Protein AF-A0A5J4TWU2-F1 (afdb_monomer_lite)

Sequence (118 aa):
MVFTVARLAELHRAVLLSTSEDEYIIQTMILKSPQRIAEFKICKIPDEKICPLRWFESWLADRQPNIPNKAQELQRISHAERYIQADDLSKAIRAVMQSAGISKTYSVTSIRAGVITK

pLDDT: mean 90.65, std 5.6, range [55.84, 97.31]

Radius of gyration: 14.65 Å; chains: 1; bounding box: 30×30×34 Å

Foldseek 3Di:
DLQFLDDLVQVLQKFWDDDDPFWTKIWGWDPPPPIDIDIGIQTADPPCVPGPNNVLVVQVVQADPPQHRGRQSVPDRYPPDDRQDSVNVQVVVLVVCVVVVHDPVDGPVVSSVVSVVD

Structure (mmCIF, N/CA/C/O backbone):
data_AF-A0A5J4TWU2-F1
#
_entry.id   AF-A0A5J4TWU2-F1
#
loop_
_atom_site.group_PDB
_atom_site.id
_atom_site.type_symbol
_atom_site.label_atom_id
_atom_site.label_alt_id
_atom_site.label_comp_id
_atom_site.label_asym_id
_atom_site.label_entity_id
_atom_site.label_seq_id
_atom_site.pdbx_PDB_ins_code
_atom_site.Cartn_x
_atom_site.Cartn_y
_atom_site.Cartn_z
_atom_site.occupancy
_atom_site.B_iso_or_equiv
_atom_site.auth_seq_id
_atom_site.auth_comp_id
_atom_site.auth_asym_id
_atom_site.auth_atom_id
_atom_site.pdbx_PDB_model_num
ATOM 1 N N . MET A 1 1 ? -2.430 2.796 -2.248 1.00 89.69 1 MET A N 1
ATOM 2 C CA . MET A 1 1 ? -2.937 3.321 -3.542 1.00 89.69 1 MET A CA 1
ATOM 3 C C . MET A 1 1 ? -4.268 4.025 -3.360 1.00 89.69 1 MET A C 1
ATOM 5 O O . MET A 1 1 ? -4.356 5.184 -3.737 1.00 89.69 1 MET A O 1
ATOM 9 N N . VAL A 1 2 ? -5.270 3.361 -2.771 1.00 91.31 2 VAL A N 1
ATOM 10 C CA . VAL A 1 2 ? -6.627 3.918 -2.601 1.00 91.31 2 VAL A CA 1
ATOM 11 C C . VAL A 1 2 ? -6.634 5.274 -1.887 1.00 91.31 2 VAL A C 1
ATOM 13 O O . VAL A 1 2 ? -7.282 6.197 -2.353 1.00 91.31 2 VAL A O 1
ATOM 16 N N . PHE A 1 3 ? -5.835 5.426 -0.831 1.00 91.31 3 PHE A N 1
ATOM 17 C CA . PHE A 1 3 ? -5.811 6.642 -0.009 1.00 91.31 3 PHE A CA 1
ATOM 18 C C . PHE A 1 3 ? -4.821 7.722 -0.463 1.00 91.31 3 PHE A C 1
ATOM 20 O O . PHE A 1 3 ? -4.761 8.784 0.137 1.00 91.31 3 PHE A O 1
ATOM 27 N N . THR A 1 4 ? -4.006 7.462 -1.490 1.00 91.69 4 THR A N 1
ATOM 28 C CA . THR A 1 4 ? -2.895 8.360 -1.859 1.00 91.69 4 THR A CA 1
ATOM 29 C C . THR A 1 4 ? -2.872 8.740 -3.328 1.00 91.69 4 THR A C 1
ATOM 31 O O . THR A 1 4 ? -2.056 9.562 -3.720 1.00 91.69 4 THR A O 1
ATOM 34 N N . VAL A 1 5 ? -3.675 8.082 -4.174 1.00 90.12 5 VAL A N 1
ATOM 35 C CA . VAL A 1 5 ? -3.625 8.158 -5.649 1.00 90.12 5 VAL A CA 1
ATOM 36 C C . VAL A 1 5 ? -2.231 7.954 -6.271 1.00 90.12 5 VAL A C 1
ATOM 38 O O . VAL A 1 5 ? -2.054 8.136 -7.479 1.00 90.12 5 VAL A O 1
ATOM 41 N N . ALA A 1 6 ? -1.240 7.522 -5.489 1.00 92.38 6 ALA A N 1
ATOM 42 C CA . ALA A 1 6 ? 0.107 7.226 -5.948 1.00 92.38 6 ALA A CA 1
ATOM 43 C C . ALA A 1 6 ? 0.127 5.932 -6.773 1.00 92.38 6 ALA A C 1
ATOM 45 O O . ALA A 1 6 ? -0.663 5.002 -6.559 1.00 92.38 6 ALA A O 1
ATOM 46 N N . ARG A 1 7 ? 1.049 5.854 -7.731 1.00 92.44 7 ARG A N 1
ATOM 47 C CA . ARG A 1 7 ? 1.305 4.626 -8.489 1.00 92.44 7 ARG A CA 1
ATOM 48 C C . ARG A 1 7 ? 1.955 3.575 -7.599 1.00 92.44 7 ARG A C 1
ATOM 50 O O . ARG A 1 7 ? 2.649 3.896 -6.640 1.00 92.44 7 ARG A O 1
ATOM 57 N N . LEU A 1 8 ? 1.824 2.311 -7.997 1.00 92.19 8 LEU A N 1
ATOM 58 C CA . LEU A 1 8 ? 2.452 1.203 -7.282 1.00 92.19 8 LEU A CA 1
ATOM 59 C C . LEU A 1 8 ? 3.967 1.394 -7.123 1.00 92.19 8 LEU A C 1
ATOM 61 O O . LEU A 1 8 ? 4.493 1.235 -6.032 1.00 92.19 8 LEU A O 1
ATOM 65 N N . ALA A 1 9 ? 4.651 1.802 -8.194 1.00 91.25 9 ALA A N 1
ATOM 66 C CA . ALA A 1 9 ? 6.093 2.035 -8.165 1.00 91.25 9 ALA A CA 1
ATOM 67 C C . ALA A 1 9 ? 6.500 3.199 -7.243 1.00 91.25 9 ALA A C 1
ATOM 69 O O . ALA A 1 9 ? 7.599 3.192 -6.705 1.00 91.25 9 ALA A O 1
ATOM 70 N N . GLU A 1 10 ? 5.637 4.205 -7.079 1.00 93.62 10 GLU A N 1
ATOM 71 C CA . GLU A 1 10 ? 5.866 5.301 -6.130 1.00 93.62 10 GLU A CA 1
ATOM 72 C C . GLU A 1 10 ? 5.727 4.754 -4.698 1.00 93.62 10 GLU A C 1
ATOM 74 O O . GLU A 1 10 ? 6.646 4.871 -3.901 1.00 93.62 10 GLU A O 1
ATOM 79 N N . LEU A 1 11 ? 4.662 4.005 -4.402 1.00 92.00 11 LEU A N 1
ATOM 80 C CA . LEU A 1 11 ? 4.474 3.384 -3.081 1.00 92.00 11 LEU A CA 1
ATOM 81 C C . LEU A 1 11 ? 5.528 2.332 -2.722 1.00 92.00 11 LEU A C 1
ATOM 83 O O . LEU A 1 11 ? 5.858 2.172 -1.554 1.00 92.00 11 LEU A O 1
ATOM 87 N N . HIS A 1 12 ? 6.075 1.628 -3.711 1.00 90.62 12 HIS A N 1
ATOM 88 C CA . HIS A 1 12 ? 7.187 0.693 -3.518 1.00 90.62 12 HIS A CA 1
ATOM 89 C C . HIS A 1 12 ? 8.459 1.384 -3.009 1.00 90.62 12 HIS A C 1
ATOM 91 O O . HIS A 1 12 ? 9.217 0.809 -2.231 1.00 90.62 12 HIS A O 1
ATOM 97 N N . ARG A 1 13 ? 8.664 2.647 -3.391 1.00 91.25 13 ARG A N 1
ATOM 98 C CA . ARG A 1 13 ? 9.787 3.478 -2.939 1.00 91.25 13 ARG A CA 1
ATOM 99 C C . ARG A 1 13 ? 9.433 4.387 -1.764 1.00 91.25 13 ARG A C 1
ATOM 101 O O . ARG A 1 13 ? 10.262 5.211 -1.385 1.00 91.25 13 ARG A O 1
ATOM 108 N N . ALA A 1 14 ? 8.224 4.280 -1.222 1.00 93.50 14 ALA A N 1
ATOM 109 C CA . ALA A 1 14 ? 7.797 5.164 -0.156 1.00 93.50 14 ALA A CA 1
ATOM 110 C C . ALA A 1 14 ? 8.549 4.879 1.148 1.00 93.50 14 ALA A C 1
ATOM 112 O O . ALA A 1 14 ? 8.896 3.738 1.458 1.00 93.50 14 ALA A O 1
ATOM 113 N N . VAL A 1 15 ? 8.765 5.941 1.911 1.00 94.38 15 VAL A N 1
ATOM 114 C CA . VAL A 1 15 ? 9.268 5.919 3.283 1.00 94.38 15 VAL A CA 1
ATOM 115 C C . VAL A 1 15 ? 8.164 6.401 4.214 1.00 94.38 15 VAL A C 1
ATOM 117 O O . VAL A 1 15 ? 7.348 7.234 3.817 1.00 94.38 15 VAL A O 1
ATOM 120 N N . LEU A 1 16 ? 8.138 5.894 5.445 1.00 93.75 16 LEU A N 1
ATOM 121 C CA . LEU A 1 16 ? 7.270 6.437 6.492 1.00 93.75 16 LEU A CA 1
ATOM 122 C C . LEU A 1 16 ? 8.036 7.555 7.199 1.00 93.75 16 LEU A C 1
ATOM 124 O O . LEU A 1 16 ? 9.109 7.299 7.746 1.00 93.75 16 LEU A O 1
ATOM 128 N N . LEU A 1 17 ? 7.513 8.778 7.161 1.00 93.38 17 LEU A N 1
ATOM 129 C CA . LEU A 1 17 ? 8.143 9.930 7.808 1.00 93.38 17 LEU A CA 1
ATOM 130 C C . LEU A 1 17 ? 7.689 10.086 9.253 1.00 93.38 17 LEU A C 1
ATOM 132 O O . LEU A 1 17 ? 8.507 10.314 10.140 1.00 93.38 17 LEU A O 1
ATOM 136 N N . SER A 1 18 ? 6.383 9.977 9.480 1.00 91.06 18 SER A N 1
ATOM 137 C CA . SER A 1 18 ? 5.786 10.155 10.796 1.00 91.06 18 SER A CA 1
ATOM 138 C C . SER A 1 18 ? 4.516 9.330 10.948 1.00 91.06 18 SER A C 1
ATOM 140 O O . SER A 1 18 ? 3.823 9.014 9.975 1.00 91.06 18 SER A O 1
ATOM 142 N N . THR A 1 19 ? 4.230 8.994 12.202 1.00 91.12 19 THR A N 1
ATOM 143 C CA . THR A 1 19 ? 3.029 8.288 12.638 1.00 91.12 19 THR A CA 1
ATOM 144 C C . THR A 1 19 ? 2.457 8.986 13.864 1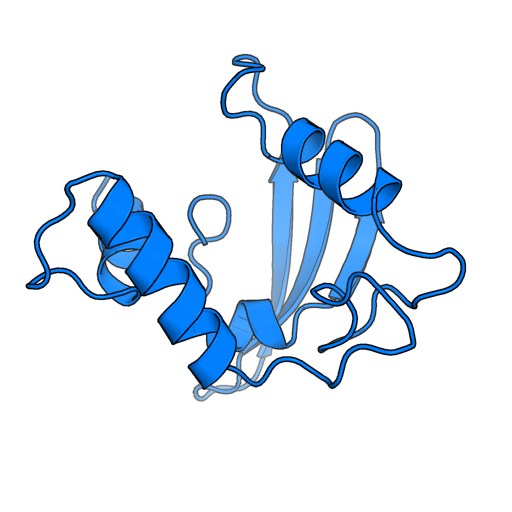.00 91.12 19 THR A C 1
ATOM 146 O O . THR A 1 19 ? 3.195 9.234 14.818 1.00 91.12 19 THR A O 1
ATOM 149 N N . SER A 1 20 ? 1.160 9.273 13.858 1.00 92.56 20 SER A N 1
ATOM 150 C CA . SER A 1 20 ? 0.386 9.693 15.028 1.00 92.56 20 SER A CA 1
ATOM 151 C C . SER A 1 20 ? -0.882 8.842 15.149 1.00 92.56 20 SER A C 1
ATOM 153 O O . SER A 1 20 ? -1.140 7.999 14.293 1.00 92.56 20 SER A O 1
ATOM 155 N N . GLU A 1 21 ? -1.679 9.056 16.195 1.00 89.75 21 GLU A N 1
ATOM 156 C CA . GLU A 1 21 ? -2.949 8.337 16.380 1.00 89.75 21 GLU A CA 1
ATOM 157 C C . GLU A 1 21 ? -3.952 8.576 15.233 1.00 89.75 21 GLU A C 1
ATOM 159 O O . GLU A 1 21 ? -4.742 7.690 14.903 1.00 89.75 21 GLU A O 1
ATOM 164 N N . ASP A 1 22 ? -3.897 9.752 14.599 1.00 93.94 22 ASP A N 1
ATOM 165 C CA . ASP A 1 22 ? -4.892 10.182 13.611 1.00 93.94 22 ASP A CA 1
ATOM 166 C C . ASP A 1 22 ? -4.358 10.263 12.178 1.00 93.94 22 ASP A C 1
ATOM 168 O O . ASP A 1 22 ? -5.145 10.262 11.225 1.00 93.94 22 ASP A O 1
ATOM 172 N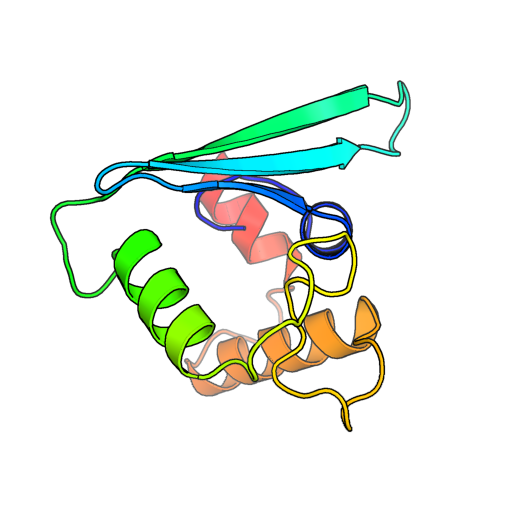 N . GLU A 1 23 ? -3.039 10.328 11.980 1.00 95.06 23 GLU A N 1
ATOM 173 C CA . GLU A 1 23 ? -2.465 10.444 10.642 1.00 95.06 23 GLU A CA 1
ATOM 174 C C . GLU A 1 23 ? -1.070 9.845 10.495 1.00 95.06 23 GLU A C 1
ATOM 176 O O . GLU A 1 23 ? -0.199 10.004 11.350 1.00 95.06 23 GLU A O 1
ATOM 181 N N . TYR A 1 24 ? -0.833 9.225 9.337 1.00 94.44 24 TYR A N 1
ATOM 182 C CA . TYR A 1 24 ? 0.487 8.787 8.886 1.00 94.44 24 TYR A CA 1
ATOM 183 C C . TYR A 1 24 ? 0.926 9.610 7.682 1.00 94.44 24 TYR A C 1
ATOM 185 O O . TYR A 1 24 ? 0.140 9.864 6.765 1.00 94.44 24 TYR A O 1
ATOM 193 N N . ILE A 1 25 ? 2.204 9.983 7.649 1.00 95.31 25 ILE A N 1
ATOM 194 C CA . ILE A 1 25 ? 2.798 10.682 6.510 1.00 95.31 25 ILE A CA 1
ATOM 195 C C . ILE A 1 25 ? 3.798 9.754 5.842 1.00 95.31 25 ILE A C 1
ATOM 197 O O . ILE A 1 25 ? 4.797 9.347 6.442 1.00 95.31 25 ILE A O 1
ATOM 201 N N . ILE A 1 26 ? 3.541 9.445 4.574 1.00 95.25 26 ILE A N 1
ATOM 202 C CA . ILE A 1 26 ? 4.506 8.757 3.720 1.00 95.25 26 ILE A CA 1
ATOM 203 C C . ILE A 1 26 ? 5.079 9.725 2.695 1.00 95.25 26 ILE A C 1
ATOM 205 O O . ILE A 1 26 ? 4.371 10.576 2.157 1.00 95.25 26 ILE A O 1
ATOM 209 N N . GLN A 1 27 ? 6.352 9.555 2.373 1.00 95.88 27 GLN A N 1
ATOM 210 C CA . GLN A 1 27 ? 7.032 10.326 1.342 1.00 95.88 27 GLN A CA 1
ATOM 211 C C . GLN A 1 27 ? 7.547 9.394 0.257 1.00 95.88 27 GLN A C 1
ATOM 213 O O . GLN A 1 27 ? 8.005 8.289 0.529 1.00 95.88 27 GLN A O 1
ATOM 218 N N . THR A 1 28 ? 7.478 9.826 -0.995 1.00 95.31 28 THR A N 1
ATOM 219 C CA . THR A 1 28 ? 8.036 9.089 -2.129 1.00 95.31 28 THR A CA 1
ATOM 220 C C . THR A 1 28 ? 8.583 10.040 -3.180 1.00 95.31 28 THR A C 1
ATOM 222 O O . THR A 1 28 ? 8.133 11.173 -3.333 1.00 95.31 28 THR A O 1
ATOM 225 N N . MET A 1 29 ? 9.518 9.537 -3.980 1.00 94.12 29 MET A N 1
ATOM 226 C CA . MET A 1 29 ? 9.995 10.214 -5.175 1.00 94.12 29 MET A CA 1
ATOM 227 C C . MET A 1 29 ? 9.148 9.837 -6.399 1.00 94.12 29 MET A C 1
ATOM 229 O O . MET A 1 29 ? 9.052 8.668 -6.800 1.00 94.12 29 MET A O 1
ATOM 233 N N . ILE A 1 30 ? 8.546 10.848 -7.021 1.00 93.00 30 ILE A N 1
ATOM 234 C CA . ILE A 1 30 ? 7.911 10.741 -8.331 1.00 93.00 30 ILE A CA 1
ATOM 235 C C . ILE A 1 30 ? 9.002 10.931 -9.379 1.00 93.00 30 ILE A C 1
ATOM 237 O O . ILE A 1 30 ? 9.509 12.030 -9.572 1.00 93.00 30 ILE A O 1
ATOM 241 N N . LEU A 1 31 ? 9.347 9.844 -10.070 1.00 91.56 31 LEU A N 1
ATOM 242 C CA . LEU A 1 31 ? 10.405 9.839 -11.087 1.00 91.56 31 LEU A CA 1
ATOM 243 C C . LEU A 1 31 ? 9.924 10.294 -12.474 1.00 91.56 31 LEU A C 1
ATOM 245 O O . LEU A 1 31 ? 10.737 10.543 -13.361 1.00 91.56 31 LEU A O 1
ATOM 249 N N . LYS A 1 32 ? 8.606 10.395 -12.692 1.00 88.44 32 LYS A N 1
ATOM 250 C CA . LYS A 1 32 ? 8.063 10.910 -13.956 1.00 88.44 32 LYS A CA 1
ATOM 251 C C . LYS A 1 32 ? 8.342 12.413 -14.040 1.00 88.44 32 LYS A C 1
ATOM 253 O O . LYS A 1 32 ? 7.946 13.129 -13.129 1.00 88.44 32 LYS A O 1
ATOM 258 N N . SER A 1 33 ? 8.959 12.860 -15.136 1.00 84.69 33 SER A N 1
ATOM 259 C CA . SER A 1 33 ? 9.366 14.258 -15.334 1.00 84.69 33 SER A CA 1
ATOM 260 C C . SER A 1 33 ? 8.197 15.260 -15.195 1.00 84.69 33 SER A C 1
ATOM 262 O O . SER A 1 33 ? 7.121 14.989 -15.747 1.00 84.69 33 SER A O 1
ATOM 264 N N . PRO A 1 34 ? 8.394 16.396 -14.493 1.00 87.25 34 PRO A N 1
ATOM 265 C CA . PRO A 1 34 ? 9.576 16.716 -13.687 1.00 87.25 34 PRO A CA 1
ATOM 266 C C . PRO A 1 34 ? 9.635 15.861 -12.412 1.00 87.25 34 PRO A C 1
ATOM 268 O O . PRO A 1 34 ? 8.612 15.619 -11.759 1.00 87.25 34 PRO A O 1
ATOM 271 N N . GLN A 1 35 ? 10.845 15.406 -12.071 1.00 94.19 35 GLN A N 1
ATOM 272 C CA . GLN A 1 35 ? 11.065 14.634 -10.851 1.00 94.19 35 GLN A CA 1
ATOM 273 C C . GLN A 1 35 ? 10.769 15.499 -9.630 1.00 94.19 35 GLN A C 1
ATOM 275 O O . GLN A 1 35 ? 11.179 16.656 -9.570 1.00 94.19 35 GLN A O 1
ATOM 280 N N . ARG A 1 36 ? 10.051 14.940 -8.657 1.00 95.06 36 ARG A N 1
ATOM 281 C CA . ARG A 1 36 ? 9.720 15.649 -7.418 1.00 95.06 36 ARG A CA 1
ATOM 282 C C . ARG A 1 36 ? 9.511 14.695 -6.260 1.00 95.06 36 ARG A C 1
ATOM 284 O O . ARG A 1 36 ? 9.123 13.541 -6.452 1.00 95.06 36 ARG A O 1
ATOM 291 N N . ILE A 1 37 ? 9.717 15.212 -5.060 1.00 95.38 37 ILE A N 1
ATOM 292 C CA . ILE A 1 37 ? 9.286 14.562 -3.829 1.00 95.38 37 ILE A CA 1
ATOM 293 C C . ILE A 1 37 ? 7.792 14.846 -3.655 1.00 95.38 37 ILE A C 1
ATOM 295 O O . ILE A 1 37 ? 7.328 15.954 -3.919 1.00 95.38 37 ILE A O 1
ATOM 299 N N . ALA A 1 38 ? 7.037 13.824 -3.271 1.00 94.75 38 ALA A N 1
ATOM 300 C CA . ALA A 1 38 ? 5.633 13.943 -2.923 1.00 94.75 38 ALA A CA 1
ATOM 301 C C . ALA A 1 38 ? 5.398 13.321 -1.551 1.00 94.75 38 ALA A C 1
ATOM 303 O O . ALA A 1 38 ? 5.886 12.224 -1.266 1.00 94.75 38 ALA A O 1
ATOM 304 N N . GLU A 1 39 ? 4.619 14.020 -0.740 1.00 96.75 39 GLU A N 1
ATOM 305 C CA . GLU A 1 39 ? 4.168 13.557 0.563 1.00 96.75 39 GLU A CA 1
ATOM 306 C C . GLU A 1 39 ? 2.677 13.268 0.500 1.00 96.75 39 GLU A C 1
ATOM 308 O O . GLU A 1 39 ? 1.901 14.014 -0.100 1.00 96.75 39 GLU A O 1
ATOM 313 N N . PHE A 1 40 ? 2.287 12.153 1.103 1.00 95.00 40 PHE A N 1
ATOM 314 C CA . PHE A 1 40 ? 0.904 11.741 1.212 1.00 95.00 40 PHE A CA 1
ATOM 315 C C . PHE A 1 40 ? 0.565 11.585 2.681 1.00 95.00 40 PHE A C 1
ATOM 317 O O . PHE A 1 40 ? 1.151 10.762 3.386 1.00 95.00 40 PHE A O 1
ATOM 324 N N . LYS A 1 41 ? -0.416 12.372 3.108 1.00 95.50 41 LYS A N 1
ATOM 325 C CA . LYS A 1 41 ? -1.057 12.236 4.403 1.00 95.50 41 LYS A CA 1
ATOM 326 C C . LYS A 1 41 ? -2.181 11.211 4.287 1.00 95.50 41 LYS A C 1
ATOM 328 O O . LYS A 1 41 ? -3.055 11.343 3.433 1.00 95.50 41 LYS A O 1
ATOM 333 N N . ILE A 1 42 ? -2.128 10.183 5.121 1.00 94.81 42 ILE A N 1
ATOM 334 C CA . ILE A 1 42 ? -3.154 9.152 5.245 1.00 94.81 42 ILE A CA 1
ATOM 335 C C . ILE A 1 42 ? -3.818 9.377 6.597 1.00 94.81 42 ILE A C 1
ATOM 337 O O . ILE A 1 42 ? -3.162 9.231 7.624 1.00 94.81 42 ILE A O 1
ATOM 341 N N . CYS A 1 43 ? -5.093 9.752 6.589 1.00 94.31 43 CYS A N 1
ATOM 342 C CA . CYS A 1 43 ? -5.840 10.033 7.811 1.00 94.31 43 CYS A CA 1
ATOM 343 C C . CYS A 1 43 ? -6.620 8.803 8.281 1.00 94.31 43 CYS A C 1
ATOM 345 O O . CYS A 1 43 ? -7.046 7.968 7.472 1.00 94.31 43 CYS A O 1
ATOM 347 N N . LYS A 1 44 ? -6.864 8.741 9.589 1.00 95.19 44 LYS A N 1
ATOM 348 C CA . LYS A 1 44 ? -7.855 7.857 10.197 1.00 95.19 44 LYS A CA 1
ATOM 349 C C . LYS A 1 44 ? -9.222 8.111 9.572 1.00 95.19 44 LYS A C 1
ATOM 351 O O . LYS A 1 44 ? -9.584 9.253 9.285 1.00 95.19 44 LYS A O 1
ATOM 356 N N . ILE A 1 45 ? -9.990 7.046 9.374 1.00 94.44 45 ILE A N 1
ATOM 357 C CA . ILE A 1 45 ? -11.391 7.148 8.962 1.00 94.44 45 ILE A CA 1
ATOM 358 C C . ILE A 1 45 ? -12.280 6.439 9.987 1.00 94.44 45 ILE A C 1
ATOM 360 O O . ILE A 1 45 ? -11.820 5.469 10.588 1.00 94.44 45 ILE A O 1
ATOM 364 N N . PRO A 1 46 ? -13.537 6.884 10.183 1.00 94.50 46 PRO A N 1
ATOM 365 C CA . PRO A 1 46 ? -14.400 6.340 11.235 1.00 94.50 46 PRO A CA 1
ATOM 366 C C . PRO A 1 46 ? -14.767 4.866 11.045 1.00 94.50 46 PRO A C 1
ATOM 368 O O . PRO A 1 46 ? -15.021 4.161 12.017 1.00 94.50 46 PRO A O 1
ATOM 371 N N . ASP A 1 47 ? -14.834 4.399 9.794 1.00 95.56 47 ASP A N 1
ATOM 372 C CA . ASP A 1 47 ? -15.100 2.991 9.517 1.00 95.56 47 ASP A CA 1
ATOM 373 C C . ASP A 1 47 ? -13.835 2.1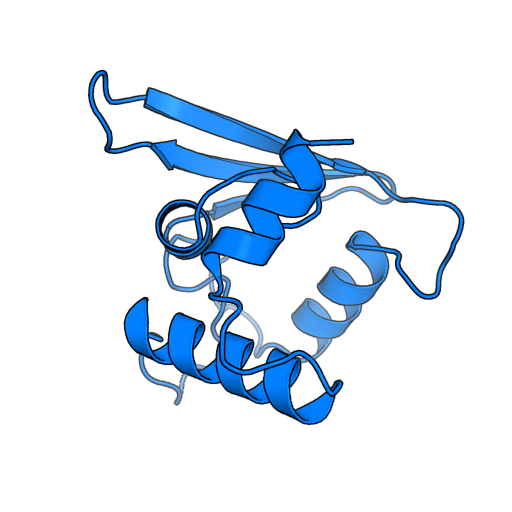60 9.746 1.00 95.56 47 ASP A C 1
ATOM 375 O O . ASP A 1 47 ? -12.979 1.994 8.874 1.00 95.56 47 ASP A O 1
ATOM 379 N N . GLU A 1 48 ? -13.766 1.604 10.949 1.00 91.62 48 GLU A N 1
ATOM 380 C CA . GLU A 1 48 ? -12.727 0.699 11.422 1.00 91.62 48 GLU A CA 1
ATOM 381 C C . GLU A 1 48 ? -12.443 -0.472 10.472 1.00 91.62 48 GLU A C 1
ATOM 383 O O . GLU A 1 48 ? -11.304 -0.932 10.390 1.00 91.62 48 GLU A O 1
ATOM 388 N N . LYS A 1 49 ? -13.438 -0.958 9.715 1.00 92.19 49 LYS A N 1
ATOM 389 C CA . LYS A 1 49 ? -13.246 -2.101 8.808 1.00 92.19 49 LYS A CA 1
ATOM 390 C C . LYS A 1 49 ? -12.355 -1.760 7.625 1.00 92.19 49 LYS A C 1
ATOM 392 O O . LYS A 1 49 ? -11.709 -2.659 7.094 1.00 92.19 49 LYS A O 1
ATOM 397 N N . ILE A 1 50 ? -12.345 -0.495 7.212 1.00 92.12 50 ILE A N 1
ATOM 398 C CA . ILE A 1 50 ? -11.581 0.004 6.064 1.00 92.12 50 ILE A CA 1
ATOM 399 C C . ILE A 1 50 ? -10.500 1.015 6.458 1.00 92.12 50 ILE A C 1
ATOM 401 O O . ILE A 1 50 ? -9.883 1.627 5.585 1.00 92.12 50 ILE A O 1
ATOM 405 N N . CYS A 1 51 ? -10.267 1.194 7.762 1.00 94.69 51 CYS A N 1
ATOM 406 C CA . CYS A 1 51 ? -9.352 2.200 8.273 1.00 94.69 51 CYS A CA 1
ATOM 407 C C . CYS A 1 51 ? -7.895 1.878 7.899 1.00 94.69 51 CYS A C 1
ATOM 409 O O . CYS A 1 51 ? -7.354 0.862 8.347 1.00 94.69 51 CYS A O 1
ATOM 411 N N . PRO A 1 52 ? -7.221 2.743 7.111 1.00 93.06 52 PRO A N 1
ATOM 412 C CA . PRO A 1 52 ? -5.862 2.470 6.665 1.00 93.06 52 PRO A CA 1
ATOM 413 C C . PRO A 1 52 ? -4.859 2.478 7.817 1.00 93.06 52 PRO A C 1
ATOM 415 O O . PRO A 1 52 ? -3.888 1.732 7.752 1.00 93.06 52 PRO A O 1
ATOM 418 N N . LEU A 1 53 ? -5.095 3.282 8.860 1.00 94.31 53 LEU A N 1
ATOM 419 C CA . LEU A 1 53 ? -4.229 3.322 10.039 1.00 94.31 53 LEU A CA 1
ATOM 420 C C . LEU A 1 53 ? -4.300 2.001 10.792 1.00 94.31 53 LEU A C 1
ATOM 422 O O . LEU A 1 53 ? -3.268 1.376 10.986 1.00 94.31 53 LEU A O 1
ATOM 426 N N . ARG A 1 54 ? -5.506 1.495 11.071 1.00 94.12 54 ARG A N 1
ATOM 427 C CA . ARG A 1 54 ? -5.684 0.190 11.721 1.00 94.12 54 ARG A CA 1
ATOM 428 C C . ARG A 1 54 ? -5.018 -0.949 10.949 1.00 94.12 54 ARG A C 1
ATOM 430 O O . ARG A 1 54 ? -4.360 -1.806 11.540 1.00 94.12 54 ARG A O 1
ATOM 437 N N . TRP A 1 55 ? -5.203 -0.989 9.628 1.00 92.38 55 TRP A N 1
ATOM 438 C CA . TRP A 1 55 ? -4.558 -2.003 8.788 1.00 92.38 55 TRP A CA 1
ATOM 439 C C . TRP A 1 55 ? -3.034 -1.887 8.826 1.00 92.38 55 TRP A C 1
ATOM 441 O O . TRP A 1 55 ? -2.344 -2.902 8.876 1.00 92.38 55 TRP A O 1
ATOM 451 N N . PHE A 1 56 ? -2.505 -0.664 8.825 1.00 90.00 56 PHE A N 1
ATOM 452 C CA . PHE A 1 56 ? -1.069 -0.428 8.874 1.00 90.00 56 PHE A CA 1
ATOM 453 C C . PHE A 1 56 ? -0.469 -0.718 10.255 1.00 90.00 56 PHE A C 1
ATOM 455 O O . PHE A 1 56 ? 0.627 -1.257 10.324 1.00 90.00 56 PHE A O 1
ATOM 462 N N . GLU A 1 57 ? -1.180 -0.431 11.344 1.00 90.44 57 GLU A N 1
ATOM 463 C CA . GLU A 1 57 ? -0.794 -0.810 12.709 1.00 90.44 57 GLU A CA 1
ATOM 464 C C . GLU A 1 57 ? -0.729 -2.323 12.869 1.00 90.44 57 GLU A C 1
ATOM 466 O O . GLU A 1 57 ? 0.267 -2.844 13.362 1.00 90.44 57 GLU A O 1
ATOM 471 N N . SER A 1 58 ? -1.756 -3.031 12.386 1.00 91.25 58 SER A N 1
ATOM 472 C CA . SER A 1 58 ? -1.784 -4.499 12.400 1.00 91.25 58 SER A CA 1
ATOM 473 C C . SER A 1 58 ? -0.596 -5.063 11.616 1.00 91.25 58 SER A C 1
ATOM 475 O O . SER A 1 58 ? 0.142 -5.904 12.114 1.00 91.25 58 SER A O 1
ATOM 477 N N . TRP A 1 59 ? -0.346 -4.517 10.423 1.00 88.75 59 TRP A N 1
ATOM 478 C CA . TRP A 1 59 ? 0.821 -4.866 9.618 1.00 88.75 59 TRP A CA 1
ATOM 479 C C . TRP A 1 59 ? 2.149 -4.589 10.333 1.00 88.75 59 TRP A C 1
ATOM 481 O O . TRP A 1 59 ? 3.040 -5.430 10.311 1.00 88.75 59 TRP A O 1
ATOM 491 N N . LEU A 1 60 ? 2.308 -3.419 10.963 1.00 87.88 60 LEU A N 1
ATOM 492 C CA . LEU A 1 60 ? 3.520 -3.068 11.705 1.00 87.88 60 LEU A CA 1
ATOM 493 C C . LEU A 1 60 ? 3.755 -4.000 12.896 1.00 87.88 60 LEU A C 1
ATOM 495 O O . LEU A 1 60 ? 4.908 -4.327 13.163 1.00 87.88 60 LEU A O 1
ATOM 499 N N . ALA A 1 61 ? 2.694 -4.419 13.589 1.00 89.88 61 ALA A N 1
ATOM 500 C CA . ALA A 1 61 ? 2.780 -5.349 14.711 1.00 89.88 61 ALA A CA 1
ATOM 501 C C . ALA A 1 61 ? 3.273 -6.741 14.280 1.00 89.88 61 ALA A C 1
ATOM 503 O O . ALA A 1 61 ? 3.995 -7.390 15.035 1.00 89.88 61 ALA A O 1
ATOM 504 N N . ASP A 1 62 ? 2.942 -7.161 13.057 1.00 90.38 62 ASP A N 1
ATOM 505 C CA . ASP A 1 62 ? 3.394 -8.431 12.481 1.00 90.38 62 ASP A CA 1
ATOM 506 C C . ASP A 1 62 ? 4.842 -8.373 11.946 1.00 90.38 62 ASP A C 1
ATOM 508 O O . ASP A 1 62 ? 5.455 -9.415 11.689 1.00 90.38 62 ASP A O 1
ATOM 512 N N . ARG A 1 63 ? 5.425 -7.175 11.767 1.00 89.81 63 ARG A N 1
ATOM 513 C CA . ARG A 1 63 ? 6.811 -7.020 11.286 1.00 89.81 63 ARG A CA 1
ATOM 514 C C . ARG A 1 63 ? 7.818 -7.367 12.377 1.00 89.81 63 ARG A C 1
ATOM 516 O O . ARG A 1 63 ? 7.681 -6.990 13.539 1.00 89.81 63 ARG A O 1
ATOM 523 N N . GLN A 1 64 ? 8.920 -7.999 11.973 1.00 90.06 64 GLN A N 1
ATOM 524 C CA . GLN A 1 64 ? 10.068 -8.177 12.853 1.00 90.06 64 GLN A CA 1
ATOM 525 C C . GLN A 1 64 ? 10.611 -6.817 13.322 1.00 90.06 64 GLN A C 1
ATOM 527 O O . GLN A 1 64 ? 10.660 -5.854 12.546 1.00 90.06 64 GLN A O 1
ATOM 532 N N . PRO A 1 65 ? 11.073 -6.733 14.581 1.00 86.50 65 PRO A N 1
ATOM 533 C CA . PRO A 1 65 ? 11.598 -5.495 15.130 1.00 86.50 65 PRO A CA 1
ATOM 534 C C . PRO A 1 65 ? 12.837 -5.023 14.359 1.00 86.50 65 PRO A C 1
ATOM 536 O O . PRO A 1 65 ? 13.569 -5.804 13.742 1.00 86.50 65 PRO A O 1
ATOM 539 N N . ASN A 1 66 ? 13.096 -3.717 14.435 1.00 86.25 66 ASN A N 1
ATOM 540 C CA . ASN A 1 66 ? 14.263 -3.051 13.847 1.00 86.25 66 ASN A CA 1
ATOM 541 C C . ASN A 1 66 ? 14.361 -3.106 12.309 1.00 86.25 66 ASN A C 1
ATOM 543 O O . ASN A 1 66 ? 15.405 -2.743 11.765 1.00 86.25 66 ASN A O 1
ATOM 547 N N . ILE A 1 67 ? 13.307 -3.507 11.584 1.00 86.75 67 ILE A N 1
ATOM 548 C CA . ILE A 1 67 ? 13.253 -3.282 10.133 1.00 86.75 67 ILE A CA 1
ATOM 549 C C . ILE A 1 67 ? 12.995 -1.785 9.885 1.00 86.75 67 ILE A C 1
ATOM 551 O O . ILE A 1 67 ? 11.980 -1.255 10.346 1.00 86.75 67 ILE A O 1
ATOM 555 N N . PRO A 1 68 ? 13.872 -1.071 9.155 1.00 86.56 68 PRO A N 1
ATOM 556 C CA . PRO A 1 68 ? 13.703 0.358 8.925 1.00 86.56 68 PRO A CA 1
ATOM 557 C C . PRO A 1 68 ? 12.432 0.681 8.132 1.00 86.56 68 PRO A C 1
ATOM 559 O O . PRO A 1 68 ? 12.051 -0.036 7.207 1.00 86.56 68 PRO A O 1
ATOM 562 N N . ASN A 1 69 ? 11.828 1.840 8.392 1.00 86.94 69 ASN A N 1
ATOM 563 C CA . ASN A 1 69 ? 10.736 2.369 7.568 1.00 86.94 69 ASN A CA 1
ATOM 564 C C . ASN A 1 69 ? 11.249 3.133 6.332 1.00 86.94 69 ASN A C 1
ATOM 566 O O . ASN A 1 69 ? 10.823 4.251 6.038 1.00 86.94 69 ASN A O 1
ATOM 570 N N . LYS A 1 70 ? 12.216 2.538 5.630 1.00 86.62 70 LYS A N 1
ATOM 571 C CA . LYS A 1 70 ? 12.871 3.114 4.449 1.00 86.62 70 LYS A CA 1
ATOM 572 C C . LYS A 1 70 ? 12.279 2.546 3.159 1.00 86.62 70 LYS A C 1
ATOM 574 O O . LYS A 1 70 ? 11.470 1.618 3.175 1.00 86.62 70 LYS A O 1
ATOM 579 N N . ALA A 1 71 ? 12.702 3.118 2.034 1.00 81.62 71 ALA A N 1
ATOM 580 C CA . ALA A 1 71 ? 12.244 2.721 0.713 1.00 81.62 71 ALA A CA 1
ATOM 581 C C . ALA A 1 71 ? 12.527 1.230 0.511 1.00 81.62 71 ALA A C 1
ATOM 583 O O . ALA A 1 71 ? 13.593 0.760 0.904 1.00 81.62 71 ALA A O 1
ATOM 584 N N . GLN A 1 72 ? 11.580 0.498 -0.083 1.00 77.25 72 GLN A N 1
ATOM 585 C CA . GLN A 1 72 ? 11.647 -0.954 -0.323 1.00 77.25 72 GLN A CA 1
ATOM 586 C C . GLN A 1 72 ? 11.636 -1.842 0.943 1.00 77.25 72 GLN A C 1
ATOM 588 O O . GLN A 1 72 ? 11.269 -3.008 0.847 1.00 77.25 72 GLN A O 1
ATOM 593 N N . GLU A 1 73 ? 11.955 -1.305 2.123 1.00 83.25 73 GLU A N 1
ATOM 594 C CA . GLU A 1 73 ? 11.905 -2.006 3.420 1.00 83.25 73 GLU A CA 1
ATOM 595 C C . GLU A 1 73 ? 10.521 -1.940 4.072 1.00 83.25 73 GLU A C 1
ATOM 597 O O . GLU A 1 73 ? 10.143 -2.826 4.837 1.00 83.25 73 GLU A O 1
ATOM 602 N N . LEU A 1 74 ? 9.736 -0.901 3.764 1.00 85.06 74 LEU A N 1
ATOM 603 C CA . LEU A 1 74 ? 8.417 -0.680 4.367 1.00 85.06 74 LEU A CA 1
ATOM 604 C C . LEU A 1 74 ? 7.445 -1.857 4.158 1.00 85.06 74 LEU A C 1
ATOM 606 O O . LEU A 1 74 ? 6.549 -2.083 4.967 1.00 85.06 74 LEU A O 1
ATOM 610 N N . GLN A 1 75 ? 7.636 -2.605 3.070 1.00 83.31 75 GLN A N 1
ATOM 611 C CA . GLN A 1 75 ? 6.809 -3.750 2.678 1.00 83.31 75 GLN A CA 1
ATOM 612 C C . GLN A 1 75 ? 7.346 -5.095 3.180 1.00 83.31 75 GLN A C 1
ATOM 614 O O . GLN A 1 75 ? 6.758 -6.130 2.887 1.00 83.31 75 GLN A O 1
ATOM 619 N N . ARG A 1 76 ? 8.466 -5.097 3.901 1.00 86.25 76 ARG A N 1
ATOM 620 C CA . ARG A 1 76 ? 9.132 -6.311 4.368 1.00 86.25 76 ARG A CA 1
ATOM 621 C C . ARG A 1 76 ? 8.635 -6.695 5.758 1.00 86.25 76 ARG A C 1
ATOM 623 O O . ARG A 1 76 ? 8.577 -5.828 6.636 1.00 86.25 76 ARG A O 1
ATOM 630 N N . ILE A 1 77 ? 8.328 -7.978 5.957 1.00 84.62 77 ILE A N 1
ATOM 631 C CA . ILE A 1 77 ? 7.860 -8.514 7.245 1.00 84.62 77 ILE A CA 1
ATOM 632 C C . ILE A 1 77 ? 9.030 -9.028 8.072 1.00 84.62 77 ILE A C 1
ATOM 634 O O . ILE A 1 77 ? 9.069 -8.820 9.281 1.00 84.62 77 ILE A O 1
ATOM 638 N N . SER A 1 78 ? 10.006 -9.679 7.434 1.00 86.50 78 SER A N 1
ATOM 639 C CA . SER A 1 78 ? 11.123 -10.314 8.138 1.00 86.50 78 SER A CA 1
ATOM 640 C C . SER A 1 78 ? 12.487 -10.044 7.506 1.00 86.50 78 SER A C 1
ATOM 642 O O . SER A 1 78 ? 12.613 -9.806 6.305 1.00 86.50 78 SER A O 1
ATOM 644 N N . HIS A 1 79 ? 13.549 -10.155 8.307 1.00 84.06 79 HIS A N 1
ATOM 645 C CA . HIS A 1 79 ? 14.930 -10.039 7.835 1.00 84.06 79 HIS A CA 1
ATOM 646 C C . HIS A 1 79 ? 15.329 -11.171 6.871 1.00 84.06 79 HIS A C 1
ATOM 648 O O . HIS A 1 79 ? 16.227 -10.993 6.052 1.00 84.06 79 HIS A O 1
ATOM 654 N N . ALA A 1 80 ? 14.649 -12.318 6.926 1.00 82.38 80 ALA A N 1
ATOM 655 C CA . ALA A 1 80 ? 14.902 -13.451 6.036 1.00 82.38 80 ALA A CA 1
ATOM 656 C C . ALA A 1 80 ? 14.290 -13.267 4.635 1.00 82.38 80 ALA A C 1
ATOM 658 O O . ALA A 1 80 ? 14.747 -13.884 3.671 1.00 82.38 80 ALA A O 1
ATOM 659 N N . GLU A 1 81 ? 13.268 -12.418 4.507 1.00 81.06 81 GLU A N 1
ATOM 660 C CA . GLU A 1 81 ? 12.653 -12.114 3.220 1.00 81.06 81 GLU A CA 1
ATOM 661 C C . GLU A 1 81 ? 13.573 -11.262 2.348 1.00 81.06 81 GLU A C 1
ATOM 663 O O . GLU A 1 81 ? 14.214 -10.308 2.800 1.00 81.06 81 GLU A O 1
ATOM 668 N N . ARG A 1 82 ? 13.606 -11.601 1.056 1.00 79.75 82 ARG A N 1
ATOM 669 C CA . ARG A 1 82 ? 14.237 -10.760 0.040 1.00 79.75 82 ARG A CA 1
ATOM 670 C C . ARG A 1 82 ? 13.396 -9.506 -0.180 1.00 79.75 82 ARG A C 1
ATOM 672 O O . ARG A 1 82 ? 12.177 -9.534 -0.039 1.00 79.75 82 ARG A O 1
ATOM 679 N N . TYR A 1 83 ? 14.051 -8.434 -0.616 1.00 77.44 83 TYR A N 1
ATOM 680 C CA . TYR A 1 83 ? 13.369 -7.232 -1.084 1.00 77.44 83 TYR A CA 1
ATOM 681 C C . TYR A 1 83 ? 12.344 -7.575 -2.163 1.00 77.44 83 TYR A C 1
ATOM 683 O O . TYR A 1 83 ? 12.706 -8.057 -3.242 1.00 77.44 83 TYR A O 1
ATOM 691 N N . ILE A 1 84 ? 11.078 -7.286 -1.870 1.00 80.12 84 ILE A N 1
ATOM 692 C CA . ILE A 1 84 ? 9.974 -7.435 -2.814 1.00 80.12 84 ILE A CA 1
ATOM 693 C C . ILE A 1 84 ? 10.267 -6.536 -4.012 1.00 80.12 84 ILE A C 1
ATOM 695 O O . ILE A 1 84 ? 10.477 -5.333 -3.848 1.00 80.12 84 ILE A O 1
ATOM 699 N N . GLN A 1 85 ? 10.286 -7.093 -5.223 1.00 84.50 85 GLN A N 1
ATOM 700 C CA . GLN A 1 85 ? 10.362 -6.278 -6.430 1.00 84.50 85 GLN A CA 1
ATOM 701 C C . GLN A 1 85 ? 8.985 -5.694 -6.750 1.00 84.50 85 GLN A C 1
ATOM 703 O O . GLN A 1 85 ? 7.945 -6.249 -6.394 1.00 84.50 85 GLN A O 1
ATOM 708 N N . ALA A 1 86 ? 8.953 -4.580 -7.482 1.00 82.44 86 ALA A N 1
ATOM 709 C CA . ALA A 1 86 ? 7.688 -3.953 -7.867 1.00 82.44 86 ALA A CA 1
ATOM 710 C C . ALA A 1 86 ? 6.764 -4.903 -8.663 1.00 82.44 86 ALA A C 1
ATOM 712 O O . ALA A 1 86 ? 5.540 -4.788 -8.570 1.00 82.44 86 ALA A O 1
ATOM 713 N N . ASP A 1 87 ? 7.332 -5.844 -9.425 1.00 88.38 87 ASP A N 1
ATOM 714 C CA . ASP A 1 87 ? 6.565 -6.857 -10.157 1.00 88.38 87 ASP A CA 1
ATOM 715 C C . ASP A 1 87 ? 5.966 -7.929 -9.232 1.00 88.38 87 ASP A C 1
ATOM 717 O O . ASP A 1 87 ? 4.804 -8.299 -9.399 1.00 88.38 87 ASP A O 1
ATOM 721 N N . ASP A 1 88 ? 6.698 -8.361 -8.201 1.00 89.31 88 ASP A N 1
ATOM 722 C CA . ASP A 1 88 ? 6.191 -9.306 -7.195 1.00 89.31 88 ASP A CA 1
ATOM 723 C C . ASP A 1 88 ? 5.017 -8.698 -6.425 1.00 89.31 88 ASP A C 1
ATOM 725 O O . ASP A 1 88 ? 3.966 -9.323 -6.272 1.00 89.31 88 ASP A O 1
ATOM 729 N N . LEU A 1 89 ? 5.142 -7.425 -6.042 1.00 88.94 89 LEU A N 1
ATOM 730 C CA . LEU A 1 89 ? 4.055 -6.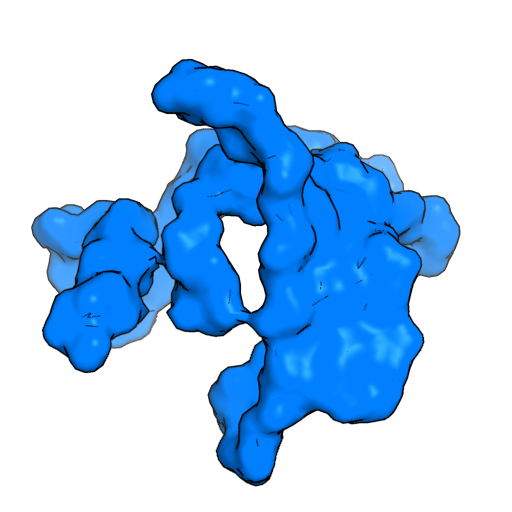670 -5.426 1.00 88.94 89 LEU A CA 1
ATOM 731 C C . LEU A 1 89 ? 2.838 -6.556 -6.359 1.00 88.94 89 LEU A C 1
ATOM 733 O O . LEU A 1 89 ? 1.697 -6.727 -5.933 1.00 88.94 89 LEU A O 1
ATOM 737 N N . SER A 1 90 ? 3.070 -6.287 -7.647 1.00 92.00 90 SER A N 1
ATOM 738 C CA . SER A 1 90 ? 2.014 -6.226 -8.665 1.00 92.00 90 SER A CA 1
ATOM 739 C C . SER A 1 90 ? 1.281 -7.564 -8.794 1.00 92.00 90 SER A C 1
ATOM 741 O O . SER A 1 90 ? 0.049 -7.580 -8.837 1.00 92.00 90 SER A O 1
ATOM 743 N N . LYS A 1 91 ? 2.013 -8.687 -8.801 1.00 93.25 91 LYS A N 1
ATOM 744 C CA . LYS A 1 91 ? 1.456 -10.048 -8.827 1.00 93.25 91 LYS A CA 1
ATOM 745 C C . LYS A 1 91 ? 0.633 -10.349 -7.577 1.00 93.25 91 LYS A C 1
ATOM 747 O O . LYS A 1 91 ? -0.494 -10.820 -7.717 1.00 93.25 91 LYS A O 1
ATOM 752 N N . ALA A 1 92 ? 1.147 -10.022 -6.390 1.00 92.19 92 ALA A N 1
ATOM 753 C CA . ALA A 1 92 ? 0.447 -10.225 -5.123 1.00 92.19 92 ALA A CA 1
ATOM 754 C C . ALA A 1 92 ? -0.881 -9.451 -5.077 1.00 92.19 92 ALA A C 1
ATOM 756 O O . ALA A 1 92 ? -1.928 -10.031 -4.793 1.00 92.19 92 ALA A O 1
ATOM 757 N N . ILE A 1 93 ? -0.877 -8.169 -5.465 1.00 93.62 93 ILE A N 1
ATOM 758 C CA . ILE A 1 93 ? -2.110 -7.370 -5.553 1.00 93.62 93 ILE A CA 1
ATOM 759 C C . ILE A 1 93 ? -3.078 -7.984 -6.569 1.00 93.62 93 ILE A C 1
ATOM 761 O O . ILE A 1 93 ? -4.273 -8.078 -6.298 1.00 93.62 93 ILE A O 1
ATOM 765 N N . ARG A 1 94 ? -2.582 -8.437 -7.729 1.00 95.50 94 ARG A N 1
ATOM 766 C CA . ARG A 1 94 ? -3.430 -9.073 -8.747 1.00 95.50 94 ARG A CA 1
ATOM 767 C C . ARG A 1 94 ? -4.079 -10.361 -8.235 1.00 95.50 94 ARG A C 1
ATOM 769 O O . ARG A 1 94 ? -5.239 -10.600 -8.558 1.00 95.50 94 ARG A O 1
ATOM 776 N N . ALA A 1 95 ? -3.365 -11.159 -7.442 1.00 96.00 95 ALA A N 1
ATOM 777 C CA . ALA A 1 95 ? -3.913 -12.355 -6.809 1.00 96.00 95 ALA A CA 1
ATOM 778 C C . ALA A 1 95 ? -5.046 -11.995 -5.835 1.00 96.00 95 ALA A C 1
ATOM 780 O O . ALA A 1 95 ? -6.129 -12.563 -5.933 1.00 96.00 95 ALA A O 1
ATOM 781 N N . VAL A 1 96 ? -4.848 -10.983 -4.980 1.00 94.88 96 VAL A N 1
ATOM 782 C CA . VAL A 1 96 ? -5.893 -10.490 -4.063 1.00 94.88 96 VAL A CA 1
ATOM 783 C C . VAL A 1 96 ? -7.120 -9.989 -4.828 1.00 94.88 96 VAL A C 1
ATOM 785 O O . VAL A 1 96 ? -8.243 -10.350 -4.487 1.00 94.88 96 VAL A O 1
ATOM 788 N N . MET A 1 97 ? -6.924 -9.205 -5.895 1.00 96.00 97 MET A N 1
ATOM 789 C CA . MET A 1 97 ? -8.022 -8.729 -6.746 1.00 96.00 97 MET A CA 1
ATOM 790 C C . MET A 1 97 ? -8.837 -9.895 -7.321 1.00 96.00 97 MET A C 1
ATOM 792 O O . MET A 1 97 ? -10.064 -9.871 -7.271 1.00 96.00 97 MET A O 1
ATOM 796 N N . GLN A 1 98 ? -8.166 -10.926 -7.838 1.00 96.12 98 GLN A N 1
ATOM 797 C CA . GLN A 1 98 ? -8.828 -12.102 -8.408 1.00 96.12 98 GLN A CA 1
ATOM 798 C C . GLN A 1 98 ? -9.581 -12.910 -7.347 1.00 96.12 98 GLN A C 1
ATOM 800 O O . GLN A 1 98 ? -10.718 -13.305 -7.593 1.00 96.12 98 GLN A O 1
ATOM 805 N N . SER A 1 99 ? -8.994 -13.105 -6.164 1.00 96.94 99 SER A N 1
ATOM 806 C CA . SER A 1 99 ? -9.659 -13.770 -5.036 1.00 96.94 99 SER A CA 1
ATOM 807 C C . SER A 1 99 ? -10.891 -13.007 -4.547 1.00 96.94 99 SER A C 1
ATOM 809 O O . SER A 1 99 ? -11.855 -13.618 -4.102 1.00 96.94 99 SER A O 1
ATOM 811 N N . ALA A 1 100 ? -10.895 -11.678 -4.679 1.00 95.56 100 ALA A N 1
ATOM 812 C CA . ALA A 1 100 ? -12.053 -10.831 -4.404 1.00 95.56 100 ALA A CA 1
ATOM 813 C C . ALA A 1 100 ? -13.099 -10.821 -5.543 1.00 95.56 100 ALA A C 1
ATOM 815 O O . ALA A 1 100 ? -14.056 -10.052 -5.488 1.00 95.56 100 ALA A O 1
ATOM 816 N N . GLY A 1 101 ? -12.922 -11.634 -6.592 1.00 97.31 101 GLY A N 1
ATOM 817 C CA . GLY A 1 101 ? -13.844 -11.727 -7.727 1.00 97.31 101 GLY A CA 1
ATOM 818 C C . GLY A 1 101 ? -13.709 -10.602 -8.759 1.00 97.31 101 GLY A C 1
ATOM 819 O O . GLY A 1 101 ? -14.544 -10.489 -9.656 1.00 97.31 101 GLY A O 1
ATOM 820 N N . ILE A 1 102 ? -12.668 -9.766 -8.675 1.00 96.12 102 ILE A N 1
ATOM 821 C CA . ILE A 1 102 ? -12.432 -8.707 -9.662 1.00 96.12 102 ILE A CA 1
ATOM 822 C C . ILE A 1 102 ? -11.954 -9.342 -10.971 1.00 96.12 102 ILE A C 1
ATOM 824 O O . ILE A 1 102 ? -10.991 -10.114 -10.997 1.00 96.12 102 ILE A O 1
ATOM 828 N N . SER A 1 103 ? -12.611 -8.978 -12.077 1.00 95.75 103 SER A N 1
ATOM 829 C CA . SER A 1 103 ? -12.259 -9.463 -13.414 1.00 95.75 103 SER A CA 1
ATOM 830 C C . SER A 1 103 ? -10.777 -9.238 -13.733 1.00 95.75 103 SER A C 1
ATOM 832 O O . SER A 1 103 ? -10.226 -8.160 -13.499 1.00 95.75 103 SER A O 1
ATOM 834 N N . LYS A 1 104 ? -10.153 -10.233 -14.377 1.00 93.69 104 LYS A N 1
ATOM 835 C CA . LYS A 1 104 ? -8.755 -10.186 -14.842 1.00 93.69 104 LYS A CA 1
ATOM 836 C C . LYS A 1 104 ? -8.484 -9.069 -15.858 1.00 93.69 104 LYS A C 1
ATOM 838 O O . LYS A 1 104 ? -7.323 -8.758 -16.112 1.00 93.69 104 LYS A O 1
ATOM 843 N N . THR A 1 105 ? -9.532 -8.478 -16.435 1.00 95.00 105 THR A N 1
ATOM 844 C CA . THR A 1 105 ? -9.436 -7.310 -17.322 1.00 95.00 105 THR A CA 1
ATOM 845 C C . THR A 1 105 ? -9.001 -6.045 -16.582 1.00 95.00 105 THR A C 1
ATOM 847 O O . THR A 1 105 ? -8.445 -5.143 -17.205 1.00 95.00 105 THR A O 1
ATOM 850 N N . TYR A 1 106 ? -9.217 -5.968 -15.265 1.00 94.69 106 TYR A N 1
ATOM 851 C CA . TYR A 1 106 ? -8.735 -4.864 -14.444 1.00 94.69 106 TYR A CA 1
ATOM 852 C C . TYR A 1 106 ? -7.293 -5.107 -14.002 1.00 94.69 106 TYR A C 1
ATOM 854 O O . TYR A 1 106 ? -6.934 -6.158 -13.472 1.00 94.69 106 TYR A O 1
ATOM 862 N N . SER A 1 107 ? -6.453 -4.099 -14.201 1.00 94.12 107 SER A N 1
ATOM 863 C CA . SER A 1 107 ? -5.063 -4.100 -13.759 1.00 94.12 107 SER A CA 1
ATOM 864 C C . SER A 1 107 ? -4.930 -3.442 -12.383 1.00 94.12 107 SER A C 1
ATOM 866 O O . SER A 1 107 ? -5.824 -2.746 -11.905 1.00 94.12 107 SER A O 1
ATOM 868 N N . VAL A 1 108 ? -3.750 -3.557 -11.767 1.00 93.06 108 VAL A N 1
ATOM 869 C CA . VAL A 1 108 ? -3.423 -2.814 -10.533 1.00 93.06 108 VAL A CA 1
ATOM 870 C C . VAL A 1 108 ? -3.599 -1.299 -10.723 1.00 93.06 108 VAL A C 1
ATOM 872 O O . VAL A 1 108 ? -4.009 -0.587 -9.808 1.00 93.06 108 VAL A O 1
ATOM 875 N N . THR A 1 109 ? -3.342 -0.778 -11.929 1.00 93.19 109 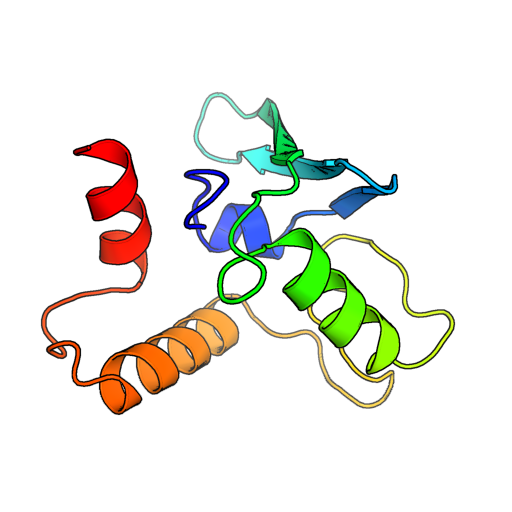THR A N 1
ATOM 876 C CA . THR A 1 109 ? -3.562 0.643 -12.239 1.00 93.19 109 THR A CA 1
ATOM 877 C C . THR A 1 109 ? -5.039 1.039 -12.234 1.00 93.19 109 THR A C 1
ATOM 879 O O . THR A 1 109 ? -5.325 2.206 -11.961 1.00 93.19 109 THR A O 1
ATOM 882 N N . SER A 1 110 ? -5.972 0.102 -12.443 1.00 94.00 110 SER A N 1
ATOM 883 C CA . SER A 1 110 ? -7.414 0.350 -12.335 1.00 94.00 110 SER A CA 1
ATOM 884 C C . SER A 1 110 ? -7.834 0.755 -10.919 1.00 94.00 110 SER A C 1
ATOM 886 O O . SER A 1 110 ? -8.731 1.581 -10.786 1.00 94.00 110 SER A O 1
ATOM 888 N N . ILE A 1 111 ? -7.141 0.279 -9.872 1.00 93.00 111 ILE A N 1
ATOM 889 C CA . ILE A 1 111 ? -7.377 0.714 -8.481 1.00 93.00 111 ILE A CA 1
ATOM 890 C C . ILE A 1 111 ? -7.195 2.229 -8.370 1.00 93.00 111 ILE A C 1
ATOM 892 O O . ILE A 1 111 ? -8.045 2.933 -7.837 1.00 93.00 111 ILE A O 1
ATOM 896 N N . ARG A 1 112 ? -6.086 2.747 -8.910 1.00 92.69 112 ARG A N 1
ATOM 897 C CA . ARG A 1 112 ? -5.811 4.189 -8.921 1.00 92.69 112 ARG A CA 1
ATOM 898 C C . ARG A 1 112 ? -6.807 4.943 -9.796 1.00 92.69 112 ARG A C 1
ATOM 900 O O . ARG A 1 112 ? -7.239 6.019 -9.403 1.00 92.69 112 ARG A O 1
ATOM 907 N N . ALA A 1 113 ? -7.144 4.403 -10.968 1.00 92.38 113 ALA A N 1
ATOM 908 C CA . ALA A 1 113 ? -8.096 5.040 -11.875 1.00 92.38 113 ALA A CA 1
ATOM 909 C C . ALA A 1 113 ? -9.462 5.241 -11.202 1.00 92.38 113 ALA A C 1
ATOM 911 O O . ALA A 1 113 ? -9.962 6.357 -11.210 1.00 92.38 113 ALA A O 1
ATOM 912 N N . GLY A 1 114 ? -9.991 4.209 -10.534 1.00 90.75 114 GLY A N 1
ATOM 913 C CA . GLY A 1 114 ? -11.288 4.273 -9.853 1.00 90.75 114 GLY A CA 1
ATOM 914 C C . GLY A 1 114 ? -11.358 5.278 -8.699 1.00 90.75 114 GLY A C 1
ATOM 915 O O . GLY A 1 114 ? -12.442 5.740 -8.361 1.00 90.75 114 GLY A O 1
ATOM 916 N N . VAL A 1 115 ? -10.217 5.634 -8.102 1.00 88.88 115 VAL A N 1
ATOM 917 C CA . VAL A 1 115 ? -10.143 6.674 -7.061 1.00 88.88 115 VAL A CA 1
ATOM 918 C C . VAL A 1 115 ? -10.140 8.071 -7.675 1.00 88.88 115 VAL A C 1
ATOM 920 O O . VAL A 1 115 ? -10.739 8.976 -7.114 1.00 88.88 115 VAL A O 1
ATOM 923 N N . ILE A 1 116 ? -9.472 8.254 -8.818 1.00 88.75 116 ILE A N 1
ATOM 924 C CA . ILE A 1 116 ? -9.399 9.553 -9.508 1.00 88.75 116 ILE A CA 1
ATOM 925 C C . ILE A 1 116 ? -10.751 9.934 -10.121 1.00 88.75 116 ILE A C 1
ATOM 927 O O . ILE A 1 116 ? -11.059 11.113 -10.223 1.00 88.75 116 ILE A O 1
ATOM 931 N N . THR A 1 117 ? -11.535 8.951 -10.561 1.00 77.38 117 THR A N 1
ATOM 932 C CA . THR A 1 117 ? -12.820 9.169 -11.243 1.00 77.38 117 THR A CA 1
ATOM 933 C C . THR A 1 117 ? -14.008 9.387 -10.299 1.00 77.38 117 THR A C 1
ATOM 935 O O . THR A 1 117 ? -15.138 9.395 -10.780 1.00 77.38 117 THR A O 1
ATOM 938 N N . LYS A 1 118 ? -13.780 9.483 -8.984 1.00 55.84 118 LYS A N 1
ATOM 939 C CA . LYS A 1 118 ? -14.826 9.762 -7.991 1.00 55.84 118 LYS A CA 1
ATOM 940 C C . LYS A 1 118 ? -14.998 11.253 -7.746 1.00 55.84 118 LYS A C 1
ATOM 942 O O . LYS A 1 118 ? -13.976 11.969 -7.774 1.00 55.84 118 LYS A O 1
#

Secondary structure (DSSP, 8-state):
-TTT---HHHHHT-EEEEE-SSEEEEEEEE-SSSPEEEEEEEE--S-TTT-H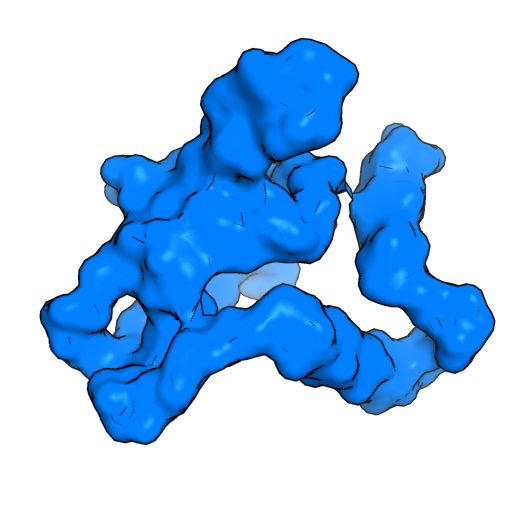HHHHHHHHHHSPTT--SSTTTTT---TTSPPPPHHHHHHHHHHHHHHTT--TTS-HHHHHHHHHT-

Organism: NCBI:txid222440